Protein AF-A0A2S2FHJ2-F1 (afdb_monomer_lite)

Radius of gyration: 38.88 Å; chains: 1; bounding box: 88×50×101 Å

Foldseek 3Di:
DDDDPPPPPPPQPKDFPVVLCVVQVDDPVVQVVCVVVVNAADWDDDDPTTIDRPVRSVVSVVVVVVVVVVVVVVVVVVVVVVVVVVVVVVVVVVVVVVVVVCCVPPVVVVVVVVVVVVVVVCVVVPD

InterPro domains:
  IPR010260 DNA-binding transcriptional activator AlpA [PF05930] (17-61)
  IPR018877 Bacteriophage P22, Orf201, C-terminal [PF10549] (75-126)

Sequence (127 aa):
MTISKTKQSTNSPLICQKQVQQRTGLNTSEIKILMAHNLFPKSIKISKRLLWIEEEIHQWISMLTFPLVDLNFDLSSRLNLLCRQFNQASDCASLASRNLIYYGKVVKPRLRKQIEDIKDQLQPKLI

Structure (mmCIF, N/CA/C/O backbone):
data_AF-A0A2S2FHJ2-F1
#
_entry.id   AF-A0A2S2FHJ2-F1
#
loop_
_atom_site.group_PDB
_atom_site.id
_atom_site.type_symbol
_atom_site.label_atom_id
_atom_site.label_alt_id
_atom_site.label_comp_id
_atom_site.label_asym_id
_atom_site.label_entity_id
_atom_site.label_seq_id
_atom_site.pdbx_PDB_ins_code
_atom_site.Cartn_x
_atom_site.Cartn_y
_atom_site.Cartn_z
_atom_site.occupancy
_atom_site.B_iso_or_equiv
_atom_site.auth_seq_id
_atom_site.auth_comp_id
_atom_site.auth_asym_id
_atom_site.auth_atom_id
_atom_site.pdbx_PDB_model_num
ATOM 1 N N . MET A 1 1 ? -42.339 40.286 23.902 1.00 32.84 1 MET A N 1
ATOM 2 C CA . MET A 1 1 ? -41.334 39.506 23.150 1.00 32.84 1 MET A CA 1
ATOM 3 C C . MET A 1 1 ? -41.098 38.208 23.902 1.00 32.84 1 MET A C 1
ATOM 5 O O . MET A 1 1 ? -40.416 38.201 24.917 1.00 32.84 1 MET A O 1
ATOM 9 N N . THR A 1 2 ? -41.785 37.146 23.500 1.00 32.19 2 THR A N 1
ATOM 10 C CA . THR A 1 2 ? -41.748 35.839 24.163 1.00 32.19 2 THR A CA 1
ATOM 11 C C . THR A 1 2 ? -40.624 35.002 23.564 1.00 32.19 2 THR A C 1
ATOM 13 O O . THR A 1 2 ? -40.649 34.652 22.390 1.00 32.19 2 THR A O 1
ATOM 16 N N . ILE A 1 3 ? -39.613 34.711 24.381 1.00 45.38 3 ILE A N 1
ATOM 17 C CA . ILE A 1 3 ? -38.450 33.901 24.013 1.00 45.38 3 ILE A CA 1
ATOM 18 C C . ILE A 1 3 ? -38.890 32.433 24.065 1.00 45.38 3 ILE A C 1
ATOM 20 O O . ILE A 1 3 ? -38.961 31.822 25.133 1.00 45.38 3 ILE A O 1
ATOM 24 N N . SER A 1 4 ? -39.255 31.870 22.916 1.00 42.09 4 SER A N 1
ATOM 25 C CA . SER A 1 4 ? -39.620 30.461 22.779 1.00 42.09 4 SER A CA 1
ATOM 26 C C . SER A 1 4 ? -38.379 29.580 22.926 1.00 42.09 4 SER A C 1
ATOM 28 O O . SER A 1 4 ? -37.553 29.470 22.023 1.00 42.09 4 SER A O 1
ATOM 30 N N . LYS A 1 5 ? -38.258 28.938 24.089 1.00 44.19 5 LYS A N 1
ATOM 31 C CA . LYS A 1 5 ? -37.253 27.919 24.401 1.00 44.19 5 LYS A CA 1
ATOM 32 C C . LYS A 1 5 ? -37.543 26.667 23.562 1.00 44.19 5 LYS A C 1
ATOM 34 O O . LYS A 1 5 ? -38.349 25.826 23.958 1.00 44.19 5 LYS A O 1
ATOM 39 N N . THR A 1 6 ? -36.919 26.544 22.393 1.00 40.41 6 THR A N 1
ATOM 40 C CA . THR A 1 6 ? -36.993 25.342 21.552 1.00 40.41 6 THR A CA 1
ATOM 41 C C . THR A 1 6 ? -36.269 24.194 22.245 1.00 40.41 6 THR A C 1
ATOM 43 O O . THR A 1 6 ? -35.048 24.067 22.174 1.00 40.41 6 THR A O 1
ATOM 46 N N . LYS A 1 7 ? -37.032 23.346 22.938 1.00 44.72 7 LYS A N 1
ATOM 47 C CA . LYS A 1 7 ? -36.593 22.005 23.328 1.00 44.72 7 LYS A CA 1
ATOM 48 C C . LYS A 1 7 ? -36.423 21.186 22.046 1.00 44.72 7 LYS A C 1
ATOM 50 O O . LYS A 1 7 ? -37.373 20.565 21.581 1.00 44.72 7 LYS A O 1
ATOM 55 N N . GLN A 1 8 ? -35.235 21.212 21.453 1.00 43.69 8 GLN A N 1
ATOM 56 C CA . GLN A 1 8 ? -34.864 20.239 20.430 1.00 43.69 8 GLN A CA 1
ATOM 57 C C . GLN A 1 8 ? -34.662 18.894 21.134 1.00 43.69 8 GLN A C 1
ATOM 59 O O . GLN A 1 8 ? -33.616 18.616 21.708 1.00 43.69 8 GLN A O 1
ATOM 64 N N . SER A 1 9 ? -35.723 18.090 21.160 1.00 45.59 9 SER A N 1
ATOM 65 C CA . SER A 1 9 ? -35.685 16.675 21.522 1.00 45.59 9 SER A CA 1
ATOM 66 C C . SER A 1 9 ? -35.027 15.901 20.377 1.00 45.59 9 SER A C 1
ATOM 68 O O . SER A 1 9 ? -35.697 15.186 19.634 1.00 45.59 9 SER A O 1
ATOM 70 N N . THR A 1 10 ? -33.721 16.062 20.189 1.00 48.16 10 THR A N 1
ATOM 71 C CA . THR A 1 10 ? -32.950 15.117 19.386 1.00 48.16 10 THR A CA 1
ATOM 72 C C . THR A 1 10 ? -32.759 13.872 20.244 1.00 48.16 10 THR A C 1
ATOM 74 O O . THR A 1 10 ? -31.913 13.826 21.133 1.00 48.16 10 THR A O 1
ATOM 77 N N . ASN A 1 11 ? -33.612 12.866 20.035 1.00 58.84 11 ASN A N 1
ATOM 78 C CA . ASN A 1 11 ? -33.423 11.526 20.590 1.00 58.84 11 ASN A CA 1
ATOM 79 C C . ASN A 1 11 ? -32.204 10.889 19.908 1.00 58.84 11 ASN A C 1
ATOM 81 O O . ASN A 1 11 ? -32.351 10.009 19.066 1.00 58.84 11 ASN A O 1
ATOM 85 N N . SER A 1 12 ? -31.003 11.379 20.211 1.00 67.38 12 SER A N 1
ATOM 86 C CA . SER A 1 12 ? -29.772 10.764 19.738 1.00 67.38 12 SER A CA 1
ATOM 87 C C . SER A 1 12 ? -29.650 9.406 20.431 1.00 67.38 12 SER A C 1
ATOM 89 O O . SER A 1 12 ? -29.605 9.375 21.667 1.00 67.38 12 SER A O 1
ATOM 91 N N . PRO A 1 13 ? -29.644 8.285 19.689 1.00 80.69 13 PRO A N 1
ATOM 92 C CA . PRO A 1 13 ? -29.553 6.971 20.301 1.00 80.69 13 PRO A CA 1
ATOM 93 C C . PRO A 1 13 ? -28.263 6.876 21.119 1.00 80.69 13 PRO A C 1
ATOM 95 O O . PRO A 1 13 ? -27.168 7.220 20.664 1.00 80.69 13 PRO A O 1
ATOM 98 N N . LEU A 1 14 ? -28.420 6.470 22.378 1.00 86.00 14 LEU A N 1
ATOM 99 C CA . LEU A 1 14 ? -27.314 6.266 23.300 1.00 86.00 14 LEU A CA 1
ATOM 100 C C . LEU A 1 14 ? -26.921 4.796 23.278 1.00 86.00 14 LEU A C 1
ATOM 102 O O . LEU A 1 14 ? -27.746 3.920 23.543 1.00 86.00 14 LEU A O 1
ATOM 106 N N . ILE A 1 15 ? -25.645 4.531 23.028 1.00 88.75 15 ILE A N 1
ATOM 107 C CA . ILE A 1 15 ? -25.085 3.185 23.056 1.00 88.75 15 ILE A CA 1
ATOM 108 C C . ILE A 1 15 ? -24.379 2.916 24.382 1.00 88.75 15 ILE A C 1
ATOM 110 O O . ILE A 1 15 ? -23.697 3.767 24.960 1.00 88.75 15 ILE A O 1
ATOM 114 N N . CYS A 1 16 ? -24.566 1.701 24.894 1.00 87.25 16 CYS A N 1
ATOM 115 C CA . CYS A 1 16 ? -23.941 1.263 26.139 1.00 87.25 16 CYS A CA 1
ATOM 116 C C . CYS A 1 16 ? -22.482 0.849 25.913 1.00 87.25 16 CYS A C 1
ATOM 118 O O . CYS A 1 16 ? -22.109 0.416 24.826 1.00 87.25 16 CYS A O 1
ATOM 120 N N . GLN A 1 17 ? -21.676 0.846 26.978 1.00 87.88 17 GLN A N 1
ATOM 121 C CA . GLN A 1 17 ? -20.270 0.418 26.934 1.00 87.88 17 GLN A CA 1
ATOM 122 C C . GLN A 1 17 ? -20.024 -0.918 26.212 1.00 87.88 17 GLN A C 1
ATOM 124 O O . GLN A 1 17 ? -19.061 -1.033 25.463 1.00 87.88 17 GLN A O 1
ATOM 129 N N . LYS A 1 18 ? -20.899 -1.917 26.399 1.00 87.25 18 LYS A N 1
ATOM 130 C CA . LYS A 1 18 ? -20.791 -3.211 25.703 1.00 87.25 18 LYS A CA 1
ATOM 131 C C . LYS A 1 18 ? -20.902 -3.067 24.180 1.00 87.25 18 LYS A C 1
ATOM 133 O O . LYS A 1 18 ? -20.155 -3.708 23.456 1.00 87.25 18 LYS A O 1
ATOM 138 N N . GLN A 1 19 ? -21.809 -2.217 23.703 1.00 87.75 19 GLN A N 1
ATOM 139 C CA . GLN A 1 19 ? -21.974 -1.950 22.272 1.00 87.75 19 GLN A CA 1
ATOM 140 C C . GLN A 1 19 ? -20.801 -1.140 21.723 1.00 87.75 19 GLN A C 1
ATOM 142 O O . GLN A 1 19 ? -20.347 -1.409 20.619 1.00 87.75 19 GLN A O 1
ATOM 147 N N . VAL A 1 20 ? -20.271 -0.194 22.506 1.00 88.25 20 VAL A N 1
ATOM 148 C CA . VAL A 1 20 ? -19.059 0.545 22.129 1.00 88.25 20 VAL A CA 1
ATOM 149 C C . VAL A 1 20 ? -17.889 -0.414 21.923 1.00 88.25 20 VAL A C 1
ATOM 151 O O . VAL A 1 20 ? -17.273 -0.362 20.871 1.00 88.25 20 VAL A O 1
ATOM 154 N N . GLN A 1 21 ? -17.646 -1.344 22.853 1.00 89.50 21 GLN A N 1
ATOM 155 C CA . GLN A 1 21 ? -16.598 -2.369 22.714 1.00 89.50 21 GLN A CA 1
ATOM 156 C C . GLN A 1 21 ? -16.787 -3.239 21.474 1.00 89.50 21 GLN A C 1
ATOM 15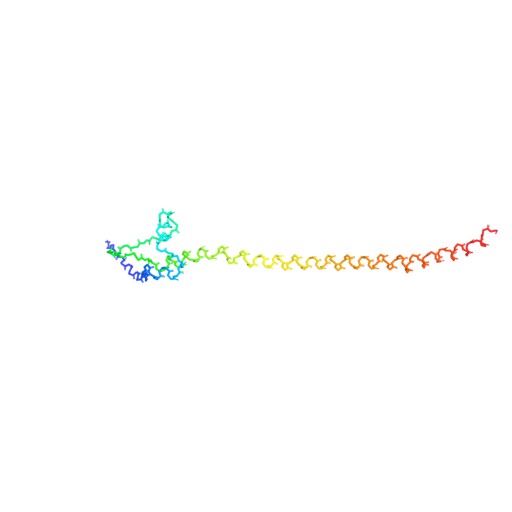8 O O . GLN A 1 21 ? -15.831 -3.506 20.758 1.00 89.50 21 GLN A O 1
ATOM 163 N N . GLN A 1 22 ? -18.023 -3.664 21.200 1.00 86.88 22 GLN A N 1
ATOM 164 C CA . GLN A 1 22 ? -18.325 -4.462 20.012 1.00 86.88 22 GLN A CA 1
ATOM 165 C C . GLN A 1 22 ? -18.059 -3.696 18.711 1.00 86.88 22 GLN A C 1
ATOM 167 O O . GLN A 1 22 ? -17.612 -4.298 17.743 1.00 86.88 22 GLN A O 1
ATOM 172 N N . ARG A 1 23 ? -18.323 -2.384 18.681 1.00 85.38 23 ARG A N 1
ATOM 173 C CA . ARG A 1 23 ? -18.127 -1.552 17.484 1.00 85.38 23 ARG A CA 1
ATOM 174 C C . ARG A 1 23 ? 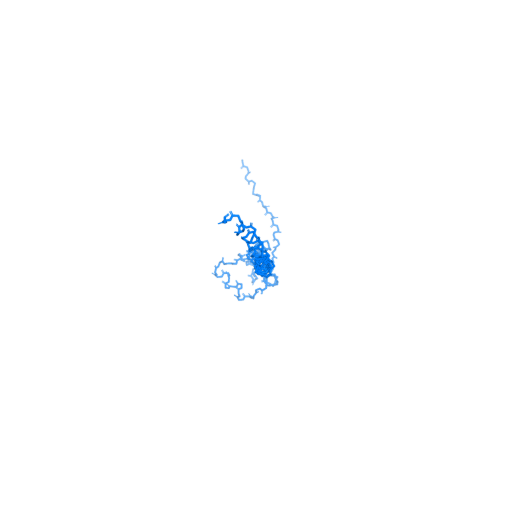-16.681 -1.114 17.282 1.00 85.38 23 ARG A C 1
ATOM 176 O O . ARG A 1 23 ? -16.235 -1.050 16.146 1.00 85.38 23 ARG A O 1
ATOM 183 N N . THR A 1 24 ? -15.967 -0.786 18.356 1.00 86.31 24 THR A N 1
ATOM 184 C CA . THR A 1 24 ? -14.579 -0.309 18.274 1.00 86.31 24 THR A CA 1
ATOM 185 C C . THR A 1 24 ? -13.554 -1.438 18.331 1.00 86.31 24 THR A C 1
ATOM 187 O O . THR A 1 24 ? -12.407 -1.221 17.960 1.00 86.31 24 THR A O 1
ATOM 190 N N . GLY A 1 25 ? -13.933 -2.622 18.822 1.00 86.44 25 GLY A N 1
ATOM 191 C CA . GLY A 1 25 ? -13.011 -3.729 19.090 1.00 86.44 25 GLY A CA 1
ATOM 192 C C . GLY A 1 25 ? -12.076 -3.490 20.283 1.00 86.44 25 GLY A C 1
ATOM 193 O O . GLY A 1 25 ? -11.193 -4.305 20.526 1.00 86.44 25 GLY A O 1
ATOM 194 N N . LEU A 1 26 ? -12.257 -2.389 21.022 1.00 87.06 26 LEU A N 1
ATOM 195 C CA . LEU A 1 26 ? -11.384 -1.991 22.126 1.00 87.06 26 LEU A CA 1
ATOM 196 C C . LEU A 1 26 ? -11.861 -2.532 23.474 1.00 87.06 26 LEU A C 1
ATOM 198 O O . LEU A 1 26 ? -13.058 -2.583 23.770 1.00 87.06 26 LEU A O 1
ATOM 202 N N . ASN A 1 27 ? -10.904 -2.836 24.344 1.00 89.38 27 ASN A N 1
ATOM 203 C CA . ASN A 1 27 ? -11.148 -3.276 25.711 1.00 89.38 27 ASN A CA 1
ATOM 204 C C . ASN A 1 27 ? -11.560 -2.115 26.637 1.00 89.38 27 ASN A C 1
ATOM 206 O O . ASN A 1 27 ? -11.287 -0.939 26.392 1.00 89.38 27 ASN A O 1
ATOM 210 N N . THR A 1 28 ? -12.178 -2.435 27.782 1.00 86.44 28 THR A N 1
ATOM 211 C CA . THR A 1 28 ? -12.565 -1.444 28.812 1.00 86.44 28 THR A CA 1
ATOM 212 C C . THR A 1 28 ? -11.407 -0.554 29.262 1.00 86.44 28 THR A C 1
ATOM 214 O O . THR A 1 28 ? -11.604 0.643 29.474 1.00 86.44 28 THR A O 1
ATOM 217 N N . SER A 1 29 ? -10.224 -1.138 29.449 1.00 89.00 29 SER A N 1
ATOM 218 C CA . SER A 1 29 ? -9.023 -0.434 29.901 1.00 89.00 29 SER A CA 1
ATOM 219 C C . SER A 1 29 ? -8.493 0.521 28.835 1.00 89.00 29 SER A C 1
ATOM 221 O O . SER A 1 29 ? -8.178 1.663 29.151 1.00 89.00 29 SER A O 1
ATOM 223 N N . GLU A 1 30 ? -8.480 0.094 27.574 1.00 86.88 30 GLU A N 1
ATOM 224 C CA . GLU A 1 30 ? -8.059 0.915 26.434 1.00 86.88 30 GLU A CA 1
ATOM 225 C C . GLU A 1 30 ? -8.975 2.126 26.264 1.00 86.88 30 GLU A C 1
ATOM 227 O O . GLU A 1 30 ? -8.494 3.248 26.155 1.00 86.88 30 GLU A O 1
ATOM 232 N N . ILE A 1 31 ? -10.295 1.933 26.363 1.00 88.25 31 ILE A N 1
ATOM 233 C CA . ILE A 1 31 ? -11.260 3.040 26.319 1.00 88.25 31 ILE A CA 1
ATOM 234 C C . ILE A 1 31 ? -10.976 4.049 27.440 1.00 88.25 31 ILE A C 1
ATOM 236 O O . ILE A 1 31 ? -10.976 5.252 27.196 1.00 88.25 31 ILE A O 1
ATOM 240 N N . LYS A 1 32 ? -10.688 3.591 28.666 1.00 86.00 32 LYS A N 1
ATOM 241 C CA . LYS A 1 32 ? -10.344 4.491 29.783 1.00 86.00 32 LYS A CA 1
ATOM 242 C C . LYS A 1 32 ? -9.048 5.264 29.534 1.00 86.00 32 LYS A C 1
ATOM 244 O O . LYS A 1 32 ? -8.992 6.444 29.866 1.00 86.00 32 LYS A O 1
ATOM 249 N N . ILE A 1 33 ? -8.035 4.619 28.958 1.00 88.94 33 ILE A N 1
ATOM 250 C CA . ILE A 1 33 ? -6.765 5.258 28.590 1.00 88.94 33 ILE A CA 1
ATOM 251 C C . ILE A 1 33 ? -7.015 6.322 27.515 1.00 88.94 33 ILE A C 1
ATOM 253 O O . ILE A 1 33 ? -6.630 7.474 27.688 1.00 88.94 33 ILE A O 1
ATOM 257 N N . LEU A 1 34 ? -7.745 5.986 26.450 1.00 87.19 34 LEU A N 1
ATOM 258 C CA . LEU A 1 34 ? -8.078 6.929 25.378 1.00 87.19 34 LEU A CA 1
ATOM 259 C C . LEU A 1 34 ? -8.920 8.105 25.884 1.00 87.19 34 LEU A C 1
ATOM 261 O O . LEU A 1 34 ? -8.703 9.242 25.469 1.00 87.19 34 LEU A O 1
ATOM 265 N N . MET A 1 35 ? -9.833 7.856 26.825 1.00 86.81 35 MET A N 1
ATOM 266 C CA . MET A 1 35 ? -10.561 8.914 27.522 1.00 86.81 35 MET A CA 1
ATOM 267 C C . MET A 1 35 ? -9.626 9.819 28.335 1.00 86.81 35 MET A C 1
ATOM 269 O O . MET A 1 35 ? -9.804 11.032 28.310 1.00 86.81 35 MET A O 1
ATOM 273 N N . ALA A 1 36 ? -8.629 9.261 29.032 1.00 86.62 36 ALA A N 1
ATOM 274 C CA . ALA A 1 36 ? -7.648 10.045 29.787 1.00 86.62 36 ALA A CA 1
ATOM 275 C C . ALA A 1 36 ? -6.771 10.914 28.870 1.00 86.62 36 ALA A C 1
ATOM 277 O O . ALA A 1 36 ? -6.431 12.040 29.225 1.00 86.62 36 ALA A O 1
ATOM 278 N N . HIS A 1 37 ? -6.466 10.424 27.668 1.00 88.31 37 HIS A N 1
ATOM 279 C CA . HIS A 1 37 ? -5.731 11.166 26.644 1.00 88.31 37 HIS A CA 1
ATOM 280 C C . HIS A 1 37 ? -6.607 12.115 25.805 1.00 88.31 37 HIS A C 1
ATOM 282 O O . HIS A 1 37 ? -6.089 12.750 24.892 1.00 88.31 37 HIS A O 1
ATOM 288 N N . ASN A 1 38 ? -7.909 12.248 26.098 1.00 85.50 38 ASN A N 1
ATOM 289 C CA . ASN A 1 38 ? -8.877 13.025 25.305 1.00 85.50 38 ASN A CA 1
ATOM 290 C C . ASN A 1 38 ? -8.968 12.606 23.822 1.00 85.50 38 ASN A C 1
ATOM 292 O O . ASN A 1 38 ? -9.401 13.387 22.979 1.00 85.50 38 ASN A O 1
ATOM 296 N N . LEU A 1 39 ? -8.587 11.366 23.503 1.00 84.88 39 LEU A N 1
ATOM 297 C CA . LEU A 1 39 ? -8.631 10.801 22.151 1.00 84.88 39 LEU A CA 1
ATOM 298 C C . LEU A 1 39 ? -9.926 10.029 21.874 1.00 84.88 39 LEU A C 1
ATOM 300 O O . LEU A 1 39 ? -10.081 9.479 20.788 1.00 84.88 39 LEU A O 1
ATOM 304 N N . PHE A 1 40 ? -10.841 9.957 22.842 1.00 88.38 40 PHE A N 1
ATOM 305 C CA . PHE A 1 40 ? -12.108 9.235 22.737 1.00 88.38 40 PHE A CA 1
ATOM 306 C C . PHE A 1 40 ? -13.309 10.168 22.950 1.00 88.38 40 PHE A C 1
ATOM 308 O O . PHE A 1 40 ? -13.204 11.096 23.760 1.00 88.38 40 PHE A O 1
ATOM 315 N N . PRO A 1 41 ? -14.465 9.913 22.302 1.00 87.81 41 PRO A N 1
ATOM 316 C CA . PRO A 1 41 ? -15.678 10.696 22.513 1.00 87.81 41 PRO A CA 1
ATOM 317 C C . PRO A 1 41 ? -16.128 10.752 23.977 1.00 87.81 41 PRO A C 1
ATOM 319 O O . PRO A 1 41 ? -15.926 9.815 24.766 1.00 87.81 41 PRO A O 1
ATOM 322 N N . LYS A 1 42 ? -16.761 11.871 24.347 1.00 86.56 42 LYS A N 1
ATOM 323 C CA . LYS A 1 42 ? -17.188 12.124 25.726 1.00 86.56 42 LYS A CA 1
ATOM 324 C C . LYS A 1 42 ? -18.281 11.135 26.126 1.00 86.56 42 LYS A C 1
ATOM 326 O O . LYS A 1 42 ? -19.255 10.924 25.415 1.00 86.56 42 LYS A O 1
ATOM 331 N N . SER A 1 43 ? -18.123 10.543 27.307 1.00 86.88 43 SER A N 1
ATOM 332 C CA . SER A 1 43 ? -19.142 9.655 27.871 1.00 86.88 43 SER A CA 1
ATOM 333 C C . SER A 1 43 ? -20.166 10.435 28.688 1.00 86.88 43 SER A C 1
ATOM 335 O O . SER A 1 43 ? -19.831 11.350 29.444 1.00 86.88 43 S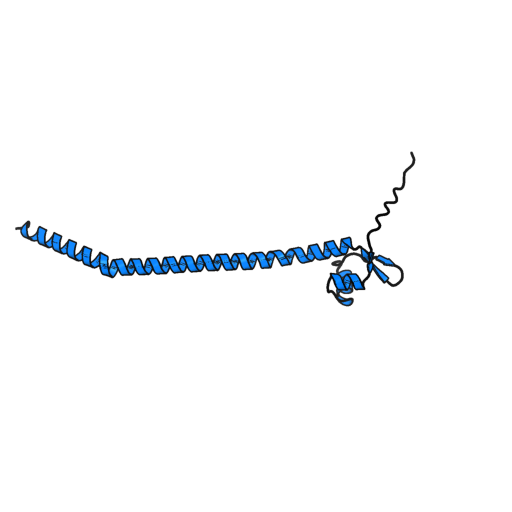ER A O 1
ATOM 337 N N . ILE A 1 44 ? -21.421 10.018 28.580 1.00 86.94 44 ILE A N 1
ATOM 338 C CA . ILE A 1 44 ? -22.534 10.467 29.407 1.00 86.94 44 ILE A CA 1
ATOM 339 C C . ILE A 1 44 ? -22.701 9.444 30.532 1.00 86.94 44 ILE A C 1
ATOM 341 O O . ILE A 1 44 ? -22.950 8.259 30.299 1.00 86.94 44 ILE A O 1
ATOM 345 N N . LYS A 1 45 ? -22.545 9.893 31.780 1.00 83.94 45 LYS A N 1
ATOM 346 C CA . LYS A 1 45 ? -22.771 9.056 32.964 1.00 83.94 45 LYS A CA 1
ATOM 347 C C . LYS A 1 45 ? -24.243 9.104 33.346 1.00 83.94 45 LYS A C 1
ATOM 349 O O . LYS A 1 45 ? -24.712 10.116 33.858 1.00 83.94 45 LYS A O 1
ATOM 354 N N . ILE A 1 46 ? -24.952 7.995 33.151 1.00 83.06 46 ILE A N 1
ATOM 355 C CA . ILE A 1 46 ? -26.294 7.808 33.710 1.00 83.06 46 ILE A CA 1
ATOM 356 C C . ILE A 1 46 ? -26.157 6.815 34.860 1.00 83.06 46 ILE A C 1
ATOM 358 O O . ILE A 1 46 ? -25.971 5.610 34.660 1.00 83.06 46 ILE A O 1
ATOM 362 N N . SER A 1 47 ? -26.209 7.340 36.087 1.00 80.81 47 SER A N 1
ATOM 363 C CA . SER A 1 47 ? -25.966 6.575 37.314 1.00 80.81 47 SER A CA 1
ATOM 364 C C . SER A 1 47 ? -24.597 5.866 37.276 1.00 80.81 47 SER A C 1
ATOM 366 O O . SER A 1 47 ? -23.564 6.526 37.180 1.00 80.81 47 SER A O 1
ATOM 368 N N . LYS A 1 48 ? -24.565 4.528 37.335 1.00 78.25 48 LYS A N 1
ATOM 369 C CA . LYS A 1 48 ? -23.339 3.709 37.323 1.00 78.25 48 LYS A CA 1
ATOM 370 C C . LYS A 1 48 ? -22.853 3.312 35.923 1.00 78.25 48 LYS A C 1
ATOM 372 O O . LYS A 1 48 ? -21.840 2.624 35.817 1.00 78.25 48 LYS A O 1
ATOM 377 N N . ARG A 1 49 ? -23.568 3.677 34.853 1.00 78.31 49 ARG A N 1
ATOM 378 C CA . ARG A 1 49 ? -23.252 3.250 33.481 1.00 78.31 49 ARG A CA 1
ATOM 379 C C . ARG A 1 49 ? -22.676 4.400 32.663 1.00 78.31 49 ARG A C 1
ATOM 381 O O . ARG A 1 49 ? -23.138 5.535 32.759 1.00 78.31 49 ARG A O 1
ATOM 388 N N . LEU A 1 50 ? -21.682 4.068 31.844 1.00 83.62 50 LEU A N 1
ATOM 389 C CA . LEU A 1 50 ? -21.140 4.944 30.811 1.00 83.62 50 LEU A CA 1
ATOM 390 C C . LEU A 1 50 ? -21.899 4.675 29.512 1.00 83.62 50 LEU A C 1
ATOM 392 O O . LEU A 1 50 ? -21.963 3.528 29.053 1.00 83.62 50 LEU A O 1
ATOM 396 N N . LEU A 1 51 ? -22.500 5.726 28.969 1.00 86.88 51 LEU A N 1
ATOM 397 C CA . LEU A 1 51 ? -23.171 5.719 27.680 1.00 86.88 51 LEU A CA 1
ATOM 398 C C . LEU A 1 51 ? -22.476 6.703 26.749 1.00 86.88 51 LEU A C 1
ATOM 400 O O . LEU A 1 51 ? -21.866 7.672 27.198 1.00 86.88 51 LEU A O 1
ATOM 404 N N . TRP A 1 52 ? -22.592 6.453 25.455 1.00 89.56 52 TRP A N 1
ATOM 405 C CA . TRP A 1 52 ? -22.065 7.321 24.413 1.00 89.56 52 TRP A CA 1
ATOM 406 C C . TRP A 1 52 ? -23.146 7.631 23.400 1.00 89.56 52 TRP A C 1
ATOM 408 O O . TRP A 1 52 ? -24.074 6.845 23.218 1.00 89.56 52 TRP A O 1
ATOM 418 N N . ILE A 1 53 ? -23.009 8.771 22.736 1.00 88.56 53 ILE A N 1
ATOM 419 C CA . ILE A 1 53 ? -23.835 9.098 21.583 1.00 88.56 53 ILE A CA 1
ATOM 420 C C . ILE A 1 53 ? -23.369 8.218 20.424 1.00 88.56 53 ILE A C 1
ATOM 422 O O . ILE A 1 53 ? -22.177 8.161 20.121 1.00 88.56 53 ILE A O 1
ATOM 426 N N . GLU A 1 54 ? -24.305 7.510 19.796 1.00 86.94 54 GLU A N 1
ATOM 427 C CA . GLU A 1 54 ? -23.999 6.589 18.700 1.00 86.94 54 GLU A CA 1
ATOM 428 C C . GLU A 1 54 ? -23.249 7.275 17.553 1.00 86.94 54 GLU A C 1
ATOM 430 O O . GLU A 1 54 ? -22.245 6.757 17.064 1.00 86.94 54 GLU A O 1
ATOM 435 N N . GLU A 1 55 ? -23.714 8.466 17.186 1.00 85.25 55 GLU A N 1
ATOM 436 C CA . GLU A 1 55 ? -23.163 9.270 16.099 1.00 85.25 55 GLU A CA 1
ATOM 437 C C . GLU A 1 55 ? -21.705 9.672 16.357 1.00 85.25 55 GLU A C 1
ATOM 439 O O . GLU A 1 55 ? -20.859 9.524 15.482 1.00 85.25 55 GLU A O 1
ATOM 444 N N . GLU A 1 56 ? -21.370 10.103 17.577 1.00 87.44 56 GLU A N 1
ATOM 445 C CA . GLU A 1 56 ? -19.998 10.502 17.920 1.00 87.44 56 GLU A CA 1
ATOM 446 C C . GLU A 1 56 ? -19.019 9.326 17.810 1.00 87.44 56 GLU A C 1
ATOM 448 O O . GLU A 1 56 ? -17.887 9.484 17.353 1.00 87.44 56 GLU A O 1
ATOM 453 N N . ILE A 1 57 ? -19.458 8.127 18.204 1.00 87.81 57 ILE A N 1
ATOM 454 C CA . ILE A 1 57 ? -18.650 6.909 18.099 1.00 87.81 57 ILE A CA 1
ATOM 455 C C . ILE A 1 57 ? -18.497 6.494 16.637 1.00 87.81 57 ILE A C 1
ATOM 457 O O . ILE A 1 57 ? -17.401 6.124 16.222 1.00 87.81 57 ILE A O 1
ATOM 461 N N . HIS A 1 58 ? -19.561 6.586 15.841 1.00 85.75 58 HIS A N 1
ATOM 462 C CA . HIS A 1 58 ? -19.506 6.288 14.413 1.00 85.75 58 HIS A CA 1
ATOM 463 C C . HIS A 1 58 ? -18.563 7.242 13.659 1.00 85.75 58 HIS A C 1
ATOM 465 O O . HIS A 1 58 ? -17.725 6.797 12.870 1.00 85.75 58 HIS A O 1
ATOM 471 N N . GLN A 1 59 ? -18.637 8.540 13.954 1.00 85.88 59 GLN A N 1
ATOM 472 C CA . GLN A 1 59 ? -17.736 9.548 13.394 1.00 85.88 59 GLN A CA 1
ATOM 473 C C . GLN A 1 59 ? -16.285 9.303 13.802 1.00 85.88 59 GLN A C 1
ATOM 475 O O . GLN A 1 59 ? -15.390 9.382 12.965 1.00 85.88 59 GLN A O 1
ATOM 480 N N . TRP A 1 60 ? -16.044 8.945 15.062 1.00 87.75 60 TRP A N 1
ATOM 481 C CA . TRP A 1 60 ? -14.708 8.617 15.549 1.00 87.75 60 TRP A CA 1
ATOM 482 C C . TRP A 1 60 ? -14.121 7.374 14.867 1.00 87.75 60 TRP A C 1
ATOM 484 O O . TRP A 1 60 ? -12.980 7.412 14.411 1.00 87.75 60 TRP A O 1
ATOM 494 N N . ILE A 1 61 ? -14.907 6.298 14.725 1.00 84.69 61 ILE A N 1
ATOM 495 C CA . ILE A 1 61 ? -14.491 5.094 13.984 1.00 84.69 61 ILE A CA 1
ATOM 496 C C . ILE A 1 61 ? -14.170 5.461 12.538 1.00 84.69 61 ILE A C 1
ATOM 498 O O . ILE A 1 61 ? -13.140 5.040 12.017 1.00 84.69 61 ILE A O 1
ATOM 502 N N . SER A 1 62 ? -15.018 6.269 11.901 1.00 82.69 62 SER A N 1
ATOM 503 C CA . SER A 1 62 ? -14.792 6.726 10.530 1.00 82.69 62 S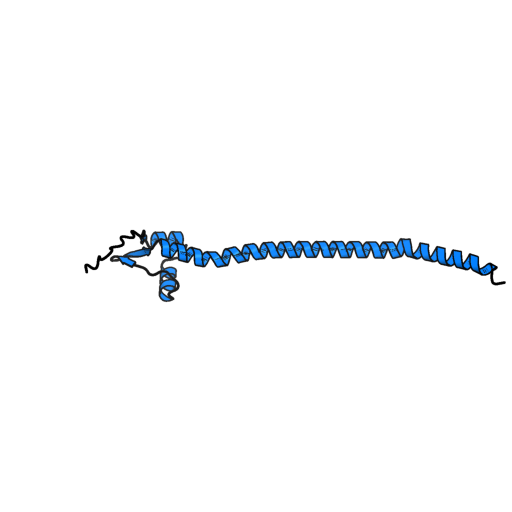ER A CA 1
ATOM 504 C C . SER A 1 62 ? -13.474 7.494 10.439 1.00 82.69 62 SER A C 1
ATOM 506 O O . SER A 1 62 ? -12.603 7.113 9.663 1.00 82.69 62 SER A O 1
ATOM 508 N N . MET A 1 63 ? -13.260 8.489 11.302 1.00 79.88 63 MET A N 1
ATOM 509 C CA . MET A 1 63 ? -12.023 9.275 11.350 1.00 79.88 63 MET A CA 1
ATOM 510 C C . MET A 1 63 ? -10.770 8.408 11.542 1.00 79.88 63 MET A C 1
ATOM 512 O O . MET A 1 63 ? -9.735 8.703 10.954 1.00 79.88 63 MET A O 1
ATOM 516 N N . LEU A 1 64 ? -10.857 7.330 12.328 1.00 73.62 64 LEU A N 1
ATOM 517 C CA . LEU A 1 64 ? -9.761 6.374 12.516 1.00 73.62 64 LEU A CA 1
ATOM 518 C C . LEU A 1 64 ? -9.596 5.362 11.380 1.00 73.62 64 LEU A C 1
ATOM 520 O O . LEU A 1 64 ? -8.508 4.818 11.211 1.00 73.62 64 LEU A O 1
ATOM 524 N N . THR A 1 65 ? -10.654 5.085 10.623 1.00 62.94 65 THR A N 1
ATOM 525 C CA . THR A 1 65 ? -10.630 4.132 9.504 1.00 62.94 65 THR A CA 1
ATOM 526 C C . THR A 1 65 ? -10.126 4.801 8.222 1.00 62.94 65 THR A C 1
ATOM 528 O O . THR A 1 65 ? -9.441 4.167 7.419 1.00 62.94 65 THR A O 1
ATOM 531 N N . PHE A 1 66 ? -10.383 6.101 8.058 1.00 54.50 66 PHE A N 1
ATOM 532 C CA . PHE A 1 66 ? -9.983 6.878 6.884 1.00 54.50 66 PHE A CA 1
ATOM 533 C C . PHE A 1 66 ? -8.464 6.945 6.585 1.00 54.50 66 PHE A C 1
ATOM 535 O O . PHE A 1 66 ? -8.134 6.993 5.407 1.00 54.50 66 PHE A O 1
ATOM 542 N N . PRO A 1 67 ? -7.504 6.847 7.532 1.00 54.12 67 PRO A N 1
ATOM 543 C CA . PRO A 1 67 ? -6.080 6.834 7.182 1.00 54.12 67 PRO A CA 1
ATOM 544 C C . PRO A 1 67 ? -5.559 5.459 6.722 1.00 54.12 67 PRO A C 1
ATOM 546 O O . PRO A 1 67 ? -4.483 5.383 6.133 1.00 54.12 67 PRO A O 1
ATOM 549 N N . LEU A 1 68 ? -6.263 4.358 7.020 1.00 46.97 68 LEU A N 1
ATOM 550 C CA . LEU A 1 68 ? -5.742 2.994 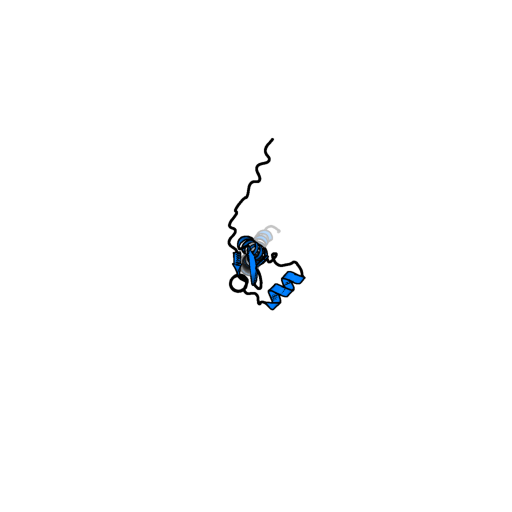6.814 1.00 46.97 68 LEU A CA 1
ATOM 551 C C . LEU A 1 68 ? -6.217 2.338 5.510 1.00 46.97 68 LEU A C 1
ATOM 553 O O . LEU A 1 68 ? -5.570 1.407 5.025 1.00 46.97 68 LEU A O 1
ATOM 557 N N . VAL A 1 69 ? -7.310 2.827 4.920 1.00 53.53 69 VAL A N 1
ATOM 558 C CA . VAL A 1 69 ? -7.804 2.336 3.622 1.00 53.53 69 VAL A CA 1
ATOM 559 C C . VAL A 1 69 ? -7.023 2.957 2.454 1.00 53.53 69 VAL A C 1
ATOM 561 O O . VAL A 1 69 ? -6.757 2.267 1.469 1.00 53.53 69 VAL A O 1
ATOM 564 N N . ASP A 1 70 ? -6.540 4.194 2.600 1.00 49.72 70 ASP A N 1
ATOM 565 C CA . ASP A 1 70 ? -5.804 4.894 1.538 1.00 49.72 70 ASP A CA 1
ATOM 566 C C . ASP A 1 70 ? -4.375 4.363 1.326 1.00 49.72 70 ASP A C 1
ATOM 568 O O . ASP A 1 70 ? -3.895 4.307 0.194 1.00 49.72 70 ASP A O 1
ATOM 572 N N . LEU A 1 71 ? -3.692 3.880 2.373 1.00 52.38 71 LEU A N 1
ATOM 573 C CA . LEU A 1 71 ? -2.308 3.404 2.234 1.00 52.38 71 LEU A CA 1
ATOM 574 C C . LEU A 1 71 ? -2.200 2.044 1.519 1.00 52.38 71 LEU A C 1
ATOM 576 O O . LEU A 1 71 ? -1.263 1.809 0.753 1.00 52.38 71 LEU A O 1
ATOM 580 N N . ASN A 1 72 ? -3.157 1.140 1.754 1.00 53.22 72 ASN A N 1
ATOM 581 C CA . ASN A 1 72 ? -3.151 -0.197 1.148 1.00 53.22 72 ASN A CA 1
ATOM 582 C C . ASN A 1 72 ? -3.582 -0.176 -0.327 1.00 53.22 72 ASN A C 1
ATOM 584 O O . ASN A 1 72 ? -3.081 -0.974 -1.124 1.00 53.22 72 ASN A O 1
ATOM 588 N N . PHE A 1 73 ? -4.461 0.755 -0.711 1.00 55.44 73 PHE A N 1
ATOM 589 C CA . PHE A 1 73 ? -4.821 0.970 -2.114 1.00 55.44 73 PHE A CA 1
ATOM 590 C C . PHE A 1 73 ? -3.675 1.639 -2.901 1.00 55.44 73 PHE A C 1
ATOM 592 O O . PHE A 1 73 ? -3.413 1.267 -4.051 1.00 55.44 73 PHE A O 1
ATOM 599 N N . ASP A 1 74 ? -2.923 2.545 -2.263 1.00 62.06 74 ASP A N 1
ATOM 600 C CA . ASP A 1 74 ? -1.755 3.205 -2.864 1.00 62.06 74 ASP A CA 1
ATOM 601 C C . ASP A 1 74 ? -0.576 2.236 -3.085 1.00 62.06 74 ASP A C 1
ATOM 603 O O . ASP A 1 74 ? -0.004 2.176 -4.175 1.00 62.06 74 ASP A O 1
ATOM 607 N N . LEU A 1 75 ? -0.245 1.391 -2.101 1.00 63.69 75 LEU A N 1
ATOM 608 C CA . LEU A 1 75 ? 0.883 0.450 -2.195 1.00 63.69 75 LEU A CA 1
ATOM 609 C C . LEU A 1 75 ? 0.714 -0.599 -3.302 1.00 63.69 75 LEU A C 1
ATOM 611 O O . LEU A 1 75 ? 1.659 -0.860 -4.049 1.00 63.69 75 LEU A O 1
ATOM 615 N N . SER A 1 76 ? -0.483 -1.175 -3.448 1.00 73.31 76 SER A N 1
ATOM 616 C CA . SER A 1 76 ? -0.762 -2.156 -4.507 1.00 73.31 76 SER A CA 1
ATOM 617 C C . SER A 1 76 ? -0.693 -1.518 -5.899 1.00 73.31 76 SER A C 1
ATOM 619 O O . SER A 1 76 ? -0.119 -2.082 -6.834 1.00 73.31 76 SER A O 1
ATOM 621 N N . SER A 1 77 ? -1.203 -0.294 -6.035 1.00 71.56 77 SER A N 1
ATOM 622 C CA . SER A 1 77 ? -1.146 0.470 -7.286 1.00 71.56 77 SER A CA 1
ATOM 623 C C . SER A 1 77 ? 0.295 0.824 -7.665 1.00 71.56 77 SER A C 1
ATOM 625 O O . SER A 1 77 ? 0.700 0.648 -8.818 1.00 71.56 77 SER A O 1
ATOM 627 N N . ARG A 1 78 ? 1.108 1.238 -6.686 1.00 68.25 78 ARG A N 1
ATOM 628 C CA . ARG A 1 78 ? 2.532 1.551 -6.874 1.00 68.25 78 ARG A CA 1
ATOM 629 C C . ARG A 1 78 ? 3.365 0.314 -7.201 1.00 68.25 78 ARG A C 1
ATOM 631 O O . ARG A 1 78 ? 4.202 0.385 -8.098 1.00 68.25 78 ARG A O 1
ATOM 638 N N . LEU A 1 79 ? 3.108 -0.826 -6.557 1.00 78.19 79 LEU A N 1
ATOM 639 C CA . LEU A 1 79 ? 3.760 -2.098 -6.892 1.00 78.19 79 LEU A CA 1
ATOM 640 C C . LEU A 1 79 ? 3.449 -2.529 -8.328 1.00 78.19 79 LEU A C 1
ATOM 642 O O . LEU A 1 79 ? 4.364 -2.841 -9.087 1.00 78.19 79 LEU A O 1
ATOM 646 N N . ASN A 1 80 ? 2.181 -2.470 -8.736 1.00 79.50 80 ASN A N 1
ATOM 647 C CA . ASN A 1 80 ? 1.786 -2.805 -10.103 1.00 79.50 80 ASN A CA 1
ATOM 648 C C . ASN A 1 80 ? 2.431 -1.879 -11.147 1.00 79.50 80 ASN A C 1
ATOM 650 O O . ASN A 1 80 ? 2.848 -2.344 -12.212 1.00 79.50 80 ASN A O 1
ATOM 654 N N . LEU A 1 81 ? 2.551 -0.581 -10.848 1.00 77.62 81 LEU A N 1
ATOM 655 C CA . LEU A 1 81 ? 3.230 0.379 -11.719 1.00 77.62 81 LEU A CA 1
ATOM 656 C C . LEU A 1 81 ? 4.722 0.046 -11.873 1.00 77.62 81 LEU A C 1
ATOM 658 O O . LEU A 1 81 ? 5.223 -0.005 -12.996 1.00 77.62 81 LEU A O 1
ATOM 662 N N . LEU A 1 82 ? 5.409 -0.243 -10.764 1.00 76.12 82 LEU A N 1
ATOM 663 C CA . LEU A 1 82 ? 6.825 -0.617 -10.767 1.00 76.12 82 LEU A CA 1
ATOM 664 C C . LEU A 1 82 ? 7.069 -1.929 -11.523 1.00 76.12 82 LEU A C 1
ATOM 666 O O . LEU A 1 82 ? 8.002 -2.009 -12.321 1.00 76.12 82 LEU A O 1
ATOM 670 N N . CYS A 1 83 ? 6.206 -2.935 -11.352 1.00 77.56 83 CYS A N 1
ATOM 671 C CA . CYS A 1 83 ? 6.299 -4.189 -12.104 1.00 77.56 83 CYS A CA 1
ATOM 672 C C . CYS A 1 83 ? 6.165 -3.967 -13.618 1.00 77.56 83 CYS A C 1
ATOM 674 O O . CYS A 1 83 ? 6.925 -4.545 -14.396 1.00 77.56 83 CYS A O 1
ATOM 676 N N . ARG A 1 84 ? 5.241 -3.100 -14.056 1.00 74.44 84 ARG A N 1
ATOM 677 C CA . ARG A 1 84 ? 5.097 -2.753 -15.482 1.00 74.44 84 ARG A CA 1
ATOM 678 C C . ARG A 1 84 ? 6.330 -2.038 -16.025 1.00 74.44 84 ARG A C 1
ATOM 680 O O . ARG A 1 84 ? 6.802 -2.393 -17.102 1.00 74.44 84 ARG A O 1
ATOM 687 N N . GLN A 1 85 ? 6.868 -1.076 -15.276 1.00 76.94 85 GLN A N 1
ATOM 688 C CA . GLN A 1 85 ? 8.082 -0.353 -15.664 1.00 76.94 85 GLN A CA 1
ATOM 689 C C . GLN A 1 85 ? 9.291 -1.288 -15.778 1.00 76.94 85 GLN A C 1
ATOM 691 O O . GLN A 1 85 ? 10.054 -1.187 -16.737 1.00 76.94 85 GLN A O 1
ATOM 696 N N . PHE A 1 86 ? 9.439 -2.232 -14.846 1.00 76.50 86 PHE A N 1
ATOM 697 C CA . PHE A 1 86 ? 10.516 -3.216 -14.888 1.00 76.50 86 PHE A CA 1
ATOM 698 C C . PHE A 1 86 ? 10.412 -4.134 -16.111 1.00 76.50 86 PHE A C 1
ATOM 700 O O . PHE A 1 86 ? 11.395 -4.312 -16.828 1.00 76.50 86 PHE A O 1
ATOM 707 N N . ASN A 1 87 ? 9.219 -4.667 -16.393 1.00 69.88 87 ASN A N 1
ATOM 708 C CA . ASN A 1 87 ? 9.004 -5.530 -17.556 1.00 69.88 87 ASN A CA 1
ATOM 709 C C . ASN A 1 87 ? 9.284 -4.786 -18.867 1.00 69.88 87 ASN A C 1
ATOM 711 O O . ASN A 1 87 ? 10.021 -5.287 -19.709 1.00 69.88 87 ASN A O 1
ATOM 715 N N . GLN A 1 88 ? 8.804 -3.547 -18.997 1.00 70.19 88 GLN A N 1
ATOM 716 C CA . GLN A 1 88 ? 9.064 -2.720 -20.175 1.00 70.19 88 GLN A CA 1
ATOM 717 C C . GLN A 1 88 ? 10.561 -2.414 -20.353 1.00 70.19 88 GLN A C 1
ATOM 719 O O . GLN A 1 88 ? 11.075 -2.459 -21.470 1.00 70.19 88 GLN A O 1
ATOM 724 N N . ALA A 1 89 ? 11.286 -2.137 -19.265 1.00 60.81 89 ALA A N 1
ATOM 725 C CA . ALA A 1 89 ? 12.733 -1.942 -19.311 1.00 60.81 89 ALA A CA 1
ATOM 726 C C . ALA A 1 89 ? 13.476 -3.231 -19.713 1.00 60.81 89 ALA A C 1
ATOM 728 O O . ALA A 1 89 ? 14.417 -3.173 -20.508 1.00 60.81 89 ALA A O 1
ATOM 729 N N . SER A 1 90 ? 13.029 -4.388 -19.215 1.00 61.84 90 SER A N 1
ATOM 730 C CA . SER A 1 90 ? 13.569 -5.705 -19.574 1.00 61.84 90 SER A CA 1
ATOM 731 C C . SER A 1 90 ? 13.359 -6.024 -21.059 1.00 61.84 90 SER A C 1
ATOM 733 O O . SER A 1 90 ? 14.304 -6.414 -21.752 1.00 61.84 90 SER A O 1
ATOM 735 N N . ASP A 1 91 ? 12.162 -5.758 -21.584 1.00 72.31 91 ASP A N 1
ATOM 736 C CA . ASP A 1 91 ? 11.828 -5.948 -22.997 1.00 72.31 91 ASP A CA 1
ATOM 737 C C . ASP A 1 91 ? 12.673 -5.043 -23.905 1.00 72.31 91 ASP A C 1
ATOM 739 O O . ASP A 1 91 ? 13.239 -5.508 -24.899 1.00 72.31 91 ASP A O 1
ATOM 743 N N . CYS A 1 92 ? 12.847 -3.771 -23.530 1.00 64.88 92 CYS A N 1
ATOM 744 C CA . CYS A 1 92 ? 13.715 -2.830 -24.238 1.00 64.88 92 CYS A CA 1
ATOM 745 C C . CYS A 1 92 ? 15.186 -3.279 -24.236 1.00 64.88 92 CYS A C 1
ATOM 747 O O . CYS A 1 92 ? 15.844 -3.225 -25.277 1.00 64.88 92 CYS A O 1
ATOM 749 N N . ALA A 1 93 ? 15.706 -3.761 -23.102 1.00 60.88 93 ALA A N 1
ATOM 750 C CA . ALA A 1 93 ? 17.078 -4.264 -22.994 1.00 60.88 93 ALA A CA 1
ATOM 751 C C . ALA A 1 93 ? 17.296 -5.545 -23.821 1.00 60.88 93 ALA A C 1
ATOM 753 O O . ALA A 1 93 ? 18.333 -5.708 -24.475 1.00 60.88 93 ALA A O 1
ATOM 754 N N . SER A 1 94 ? 16.300 -6.433 -23.846 1.00 75.56 94 SER A N 1
ATOM 755 C CA . SER A 1 94 ? 16.291 -7.651 -24.662 1.00 75.56 94 SER A CA 1
ATOM 756 C C . SER A 1 94 ? 16.270 -7.325 -26.159 1.00 75.56 94 SER A C 1
ATOM 758 O O . SER A 1 94 ? 17.082 -7.853 -26.925 1.00 75.56 94 SER A O 1
ATOM 760 N N . LEU A 1 95 ? 15.411 -6.393 -26.584 1.00 71.94 95 LEU A N 1
ATOM 761 C CA . LEU A 1 95 ? 15.329 -5.937 -27.972 1.00 71.94 95 LEU A CA 1
ATOM 762 C C . LEU A 1 95 ? 16.620 -5.238 -28.419 1.00 71.94 95 LEU A C 1
ATOM 764 O O . LEU A 1 95 ? 17.141 -5.542 -29.491 1.00 71.94 95 LEU A O 1
ATOM 768 N N . ALA A 1 96 ? 17.177 -4.354 -27.586 1.00 72.12 96 ALA A N 1
ATOM 769 C CA . ALA A 1 96 ? 18.445 -3.680 -27.857 1.00 72.12 96 ALA A CA 1
ATOM 770 C C . ALA A 1 96 ? 19.591 -4.689 -28.020 1.00 72.12 96 ALA A C 1
ATOM 772 O O . ALA A 1 96 ? 20.364 -4.605 -28.976 1.00 72.12 96 ALA A O 1
ATOM 773 N N . SER A 1 97 ? 19.650 -5.695 -27.143 1.00 75.25 97 SER A N 1
ATOM 774 C CA . SER A 1 97 ? 20.639 -6.775 -27.218 1.00 75.25 97 SER A CA 1
ATOM 775 C C . SER A 1 97 ? 20.495 -7.589 -28.508 1.00 75.25 97 SER A C 1
ATOM 777 O O . SER A 1 97 ? 21.482 -7.829 -29.205 1.00 75.25 97 SER A O 1
ATOM 779 N N . ARG A 1 98 ? 19.265 -7.965 -28.889 1.00 76.31 98 ARG A N 1
ATOM 780 C CA . ARG A 1 98 ? 18.981 -8.666 -30.157 1.00 76.31 98 ARG A CA 1
ATOM 781 C C . ARG A 1 98 ? 19.360 -7.827 -31.379 1.00 76.31 98 ARG A C 1
ATOM 783 O O . ARG A 1 98 ? 19.974 -8.361 -32.301 1.00 76.31 98 ARG A O 1
ATOM 790 N N . ASN A 1 99 ? 19.067 -6.527 -31.370 1.00 82.19 99 ASN A N 1
ATOM 791 C CA . ASN A 1 99 ? 19.425 -5.602 -32.448 1.00 82.19 99 ASN A CA 1
ATOM 792 C C . ASN A 1 99 ? 20.945 -5.447 -32.590 1.00 82.19 99 ASN A C 1
ATOM 794 O O . ASN A 1 99 ? 21.465 -5.469 -33.707 1.00 82.19 99 ASN A O 1
ATOM 798 N N . LEU A 1 100 ? 21.673 -5.361 -31.473 1.00 79.06 100 LEU A N 1
ATOM 799 C CA . LEU A 1 100 ? 23.135 -5.293 -31.472 1.00 79.06 100 LEU A CA 1
ATOM 800 C C . LEU A 1 100 ? 23.757 -6.583 -32.035 1.00 79.06 100 LEU A C 1
ATOM 802 O O . LEU A 1 100 ? 24.669 -6.533 -32.864 1.00 79.06 100 LEU A O 1
ATOM 806 N N . ILE A 1 101 ? 23.223 -7.743 -31.635 1.00 81.38 101 ILE A N 1
ATOM 807 C CA . ILE A 1 101 ? 23.641 -9.054 -32.152 1.00 81.38 101 ILE A CA 1
ATOM 808 C C . ILE A 1 101 ? 23.346 -9.165 -33.654 1.00 81.38 101 ILE A C 1
ATOM 810 O O . ILE A 1 101 ? 24.213 -9.601 -34.414 1.00 81.38 101 ILE A O 1
ATOM 814 N N . TYR A 1 102 ? 22.156 -8.752 -34.099 1.00 79.44 102 TYR A N 1
ATOM 815 C CA . TYR A 1 102 ? 21.771 -8.747 -35.512 1.00 79.44 102 TYR A CA 1
ATOM 816 C C . TYR A 1 102 ? 22.702 -7.861 -36.348 1.00 79.44 102 TYR A C 1
ATOM 818 O O . TYR A 1 102 ? 23.215 -8.297 -37.382 1.00 79.44 102 TYR A O 1
ATOM 826 N N . TYR A 1 103 ? 23.005 -6.652 -35.868 1.00 79.06 103 TYR A N 1
ATOM 827 C CA . TYR A 1 103 ? 23.957 -5.766 -36.530 1.00 79.06 103 TYR A CA 1
ATOM 828 C C . TYR A 1 103 ? 25.343 -6.415 -36.659 1.00 79.06 103 TYR A C 1
ATOM 830 O O . TYR A 1 103 ? 25.923 -6.427 -37.746 1.00 79.06 103 TYR A O 1
ATOM 838 N N . GLY A 1 104 ? 25.858 -7.007 -35.576 1.00 79.06 104 GLY A N 1
ATOM 839 C CA . GLY A 1 104 ? 27.169 -7.654 -35.565 1.00 79.06 104 GLY A CA 1
ATOM 840 C C . GLY A 1 104 ? 27.274 -8.871 -36.490 1.00 79.06 104 GLY A C 1
ATOM 841 O O . GLY A 1 104 ? 28.280 -9.013 -37.183 1.00 79.06 104 GLY A O 1
ATOM 842 N N . LYS A 1 105 ? 26.247 -9.732 -36.518 1.00 80.88 105 LYS A N 1
ATOM 843 C CA . LYS A 1 105 ? 26.261 -10.993 -37.279 1.00 80.88 105 LYS A CA 1
ATOM 844 C C . LYS A 1 105 ? 25.834 -10.851 -38.738 1.00 80.88 105 LYS A C 1
ATOM 846 O O . LYS A 1 105 ? 26.329 -11.597 -39.574 1.00 80.88 105 LYS A O 1
ATOM 851 N N . VAL A 1 106 ? 24.914 -9.938 -39.046 1.00 75.81 106 VAL A N 1
ATOM 852 C CA . VAL A 1 106 ? 24.260 -9.880 -40.366 1.00 75.81 106 VAL A CA 1
ATOM 853 C C . VAL A 1 106 ? 24.642 -8.615 -41.123 1.00 75.81 106 VAL A C 1
ATOM 855 O O . VAL A 1 106 ? 25.099 -8.684 -42.263 1.00 75.81 106 VAL A O 1
ATOM 858 N N . VAL A 1 107 ? 24.491 -7.450 -40.493 1.00 78.50 107 VAL A N 1
ATOM 859 C CA . VAL A 1 107 ? 24.666 -6.161 -41.181 1.00 78.50 107 VAL A CA 1
ATOM 860 C C . VAL A 1 107 ? 26.148 -5.851 -41.408 1.00 78.50 107 VAL A C 1
ATOM 862 O O . VAL A 1 107 ? 26.552 -5.540 -42.527 1.00 78.50 107 VAL A O 1
ATOM 865 N N . LYS A 1 108 ? 26.987 -5.995 -40.376 1.00 81.69 108 LYS A N 1
ATOM 866 C CA . LYS A 1 108 ? 28.417 -5.654 -40.427 1.00 81.69 108 LYS A CA 1
ATOM 867 C C . LYS A 1 108 ? 29.209 -6.469 -41.469 1.00 81.69 108 LYS A C 1
ATOM 869 O O . LYS A 1 108 ? 29.982 -5.849 -42.200 1.00 81.69 108 LYS A O 1
ATOM 874 N N . PRO A 1 109 ? 29.047 -7.801 -41.606 1.00 82.94 109 PRO A N 1
ATOM 875 C CA . PRO A 1 109 ? 29.745 -8.566 -42.644 1.00 82.94 109 PRO A CA 1
ATOM 876 C C . PRO A 1 109 ? 29.267 -8.226 -44.058 1.00 82.94 109 PRO A C 1
ATOM 878 O O . PRO A 1 109 ? 30.081 -8.130 -44.972 1.00 82.94 109 PRO A O 1
ATOM 881 N N . ARG A 1 110 ? 27.961 -7.985 -44.234 1.00 85.88 110 ARG A N 1
ATOM 882 C CA . ARG A 1 110 ? 27.384 -7.595 -45.527 1.00 85.88 110 ARG A CA 1
ATOM 883 C C . ARG A 1 110 ? 27.935 -6.253 -46.005 1.00 85.88 110 ARG A C 1
ATOM 885 O O . ARG A 1 110 ? 28.359 -6.156 -47.151 1.00 85.88 110 ARG A O 1
ATOM 892 N N . LEU A 1 111 ? 27.992 -5.261 -45.115 1.00 82.69 111 LEU A N 1
ATOM 893 C CA . LEU A 1 111 ? 28.594 -3.961 -45.414 1.00 82.69 111 LEU A CA 1
ATOM 894 C C . LEU A 1 111 ? 30.089 -4.086 -45.728 1.00 82.69 111 LEU A C 1
ATOM 896 O O . LEU A 1 111 ? 30.559 -3.465 -46.672 1.00 82.69 111 LEU A O 1
ATOM 900 N N . ARG A 1 112 ? 30.835 -4.925 -44.993 1.00 87.00 112 ARG A N 1
ATOM 901 C CA . ARG A 1 112 ? 32.255 -5.186 -45.295 1.00 87.00 112 ARG A CA 1
ATOM 902 C C . ARG A 1 112 ? 32.453 -5.756 -46.693 1.00 87.00 112 ARG A C 1
ATOM 904 O O . ARG A 1 112 ? 33.317 -5.272 -47.408 1.00 87.00 112 ARG A O 1
ATOM 911 N N . LYS A 1 113 ? 31.635 -6.735 -47.084 1.00 91.50 113 LYS A N 1
ATOM 912 C CA . LYS A 1 113 ? 31.696 -7.315 -48.427 1.00 91.50 113 LYS A CA 1
ATOM 913 C C . LYS A 1 113 ? 31.417 -6.265 -49.503 1.00 91.50 113 LYS A C 1
ATOM 915 O O . LYS A 1 113 ? 32.193 -6.149 -50.433 1.00 91.50 113 LYS A O 1
ATOM 920 N N . GLN A 1 114 ? 30.383 -5.444 -49.323 1.00 87.94 114 GLN A N 1
ATOM 921 C CA . GLN A 1 114 ? 30.077 -4.359 -50.262 1.00 87.94 114 GLN A CA 1
ATOM 922 C C . GLN A 1 114 ? 31.215 -3.336 -50.377 1.00 87.94 114 GLN A C 1
ATOM 924 O O . GLN A 1 114 ? 31.475 -2.842 -51.467 1.00 87.94 114 GLN A O 1
ATOM 929 N N . ILE A 1 115 ? 31.895 -3.019 -49.271 1.00 89.50 115 ILE A N 1
ATOM 930 C CA . ILE A 1 115 ? 33.048 -2.110 -49.280 1.00 89.50 115 ILE A CA 1
ATOM 931 C C . ILE A 1 115 ? 34.222 -2.717 -50.061 1.00 89.50 115 ILE A C 1
ATOM 933 O O . ILE A 1 115 ? 34.817 -2.010 -50.870 1.00 89.50 115 ILE A O 1
ATOM 937 N N . GLU A 1 116 ? 34.544 -3.997 -49.852 1.00 89.69 116 GLU A N 1
ATOM 938 C CA . GLU A 1 116 ? 35.603 -4.671 -50.621 1.00 89.69 116 GLU A CA 1
ATOM 939 C C . GLU A 1 116 ? 35.222 -4.805 -52.103 1.00 89.69 116 GLU A C 1
ATOM 941 O O . GLU A 1 116 ? 36.020 -4.438 -52.955 1.00 89.69 116 GLU A O 1
ATOM 946 N N . ASP A 1 117 ? 33.977 -5.175 -52.425 1.00 91.56 117 ASP A N 1
ATOM 947 C CA . ASP A 1 117 ? 33.495 -5.252 -53.813 1.00 91.56 117 ASP A CA 1
ATOM 948 C C . ASP A 1 117 ? 33.628 -3.890 -54.535 1.00 91.56 117 ASP A C 1
ATOM 950 O O . ASP A 1 117 ? 34.014 -3.825 -55.702 1.00 91.56 117 ASP A O 1
ATOM 954 N N . ILE A 1 118 ? 33.329 -2.777 -53.849 1.00 91.00 118 ILE A N 1
ATOM 955 C CA . ILE A 1 118 ? 33.500 -1.415 -54.391 1.00 91.00 118 ILE A CA 1
ATOM 956 C C . ILE A 1 118 ? 34.982 -1.073 -54.559 1.00 91.00 118 ILE A C 1
ATOM 958 O O . ILE A 1 118 ? 35.370 -0.462 -55.555 1.00 91.00 118 ILE A O 1
ATOM 962 N N . LYS A 1 119 ? 35.823 -1.448 -53.595 1.00 85.12 119 LYS A N 1
ATOM 963 C CA . LYS A 1 119 ? 37.266 -1.218 -53.658 1.00 85.12 119 LYS A CA 1
ATOM 964 C C . LYS A 1 119 ? 37.885 -1.968 -54.836 1.00 85.12 119 LYS A C 1
ATOM 966 O O . LYS A 1 119 ? 38.623 -1.352 -55.600 1.00 85.12 119 LYS A O 1
ATOM 971 N N . ASP A 1 120 ? 37.515 -3.227 -55.041 1.00 85.75 120 ASP A N 1
ATOM 972 C CA . ASP A 1 120 ? 37.961 -4.050 -56.167 1.00 85.75 120 ASP A CA 1
ATOM 973 C C . ASP A 1 120 ? 37.510 -3.468 -57.516 1.00 85.75 120 ASP A C 1
ATOM 975 O O . ASP A 1 120 ? 38.267 -3.489 -58.483 1.00 85.75 120 ASP A O 1
ATOM 979 N N . GLN A 1 121 ? 36.322 -2.857 -57.587 1.00 85.31 121 GLN A N 1
ATOM 980 C CA . GLN A 1 121 ? 35.855 -2.132 -58.781 1.00 85.31 121 GLN A CA 1
ATOM 981 C C . GLN A 1 121 ? 36.626 -0.832 -59.059 1.00 85.31 121 GLN A C 1
ATOM 983 O O . GLN A 1 121 ? 36.663 -0.366 -60.202 1.00 85.31 121 GLN A O 1
ATOM 988 N N . LEU A 1 122 ? 37.219 -0.221 -58.032 1.00 79.25 122 LEU A N 1
ATOM 989 C CA . LEU A 1 122 ? 38.003 1.009 -58.149 1.00 79.25 122 LEU A CA 1
ATOM 990 C C . LEU A 1 122 ? 39.482 0.740 -58.462 1.00 79.25 122 LEU A C 1
ATOM 992 O O . LEU A 1 122 ? 40.108 1.573 -59.114 1.00 79.25 122 LEU A O 1
ATOM 996 N N . GLN A 1 123 ? 40.033 -0.414 -58.068 1.00 67.12 123 GLN A N 1
ATOM 997 C CA . GLN A 1 123 ? 41.426 -0.787 -58.351 1.00 67.12 123 GLN A CA 1
ATOM 998 C C . GLN A 1 123 ? 41.827 -0.769 -59.844 1.00 67.12 123 GLN A C 1
ATOM 1000 O O . GLN A 1 123 ? 42.892 -0.231 -60.138 1.00 67.12 123 GLN A O 1
ATOM 1005 N N . PRO A 1 124 ? 41.026 -1.253 -60.816 1.00 65.81 124 PRO A N 1
ATOM 1006 C CA . PRO A 1 124 ? 41.399 -1.201 -62.234 1.00 65.81 124 PRO A CA 1
ATOM 1007 C C . PRO A 1 124 ? 41.267 0.195 -62.865 1.00 65.81 124 PRO A C 1
ATOM 1009 O O . PRO A 1 124 ? 41.666 0.376 -64.009 1.00 65.81 124 PRO A O 1
ATOM 1012 N N . LYS A 1 125 ? 40.704 1.185 -62.154 1.00 58.25 125 LYS A N 1
ATOM 1013 C CA . LYS A 1 125 ? 40.559 2.574 -62.633 1.00 58.25 125 LYS A CA 1
ATOM 1014 C C . LYS A 1 125 ? 41.707 3.495 -62.201 1.00 58.25 125 LYS A C 1
ATOM 1016 O O . LYS A 1 125 ? 41.651 4.691 -62.471 1.00 58.25 125 LYS A O 1
ATOM 1021 N N . LEU A 1 126 ? 42.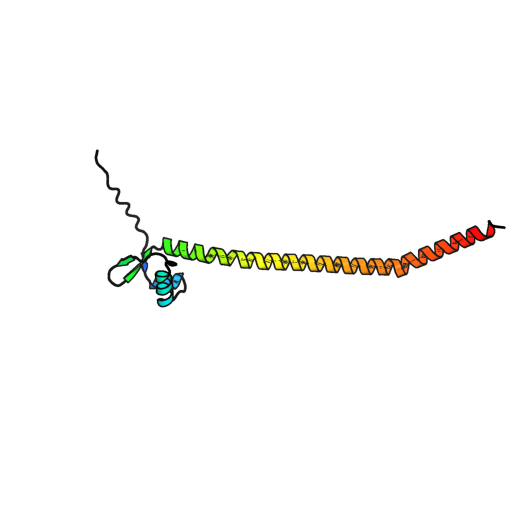700 2.952 -61.495 1.00 55.09 126 LEU A N 1
ATOM 1022 C CA . LEU A 1 126 ? 43.843 3.674 -60.927 1.00 55.09 126 LEU A CA 1
ATOM 1023 C C . LEU A 1 126 ? 45.180 3.361 -61.633 1.00 55.09 126 LEU A C 1
ATOM 1025 O O . LEU A 1 126 ? 46.230 3.722 -61.104 1.00 55.09 126 LEU A O 1
ATOM 1029 N N . ILE A 1 127 ? 45.135 2.716 -62.807 1.00 49.88 127 ILE A N 1
ATOM 1030 C CA . ILE A 1 127 ? 46.277 2.519 -63.720 1.00 49.88 127 ILE A CA 1
ATOM 1031 C C . ILE A 1 127 ? 46.128 3.466 -64.908 1.00 49.88 127 ILE A C 1
ATOM 1033 O O . ILE A 1 127 ? 45.006 3.514 -65.464 1.00 49.88 127 ILE A O 1
#

pLDDT: mean 75.52, std 14.7, range [32.19, 91.56]

Organism: NCBI:txid1871111

Secondary structure (DSSP, 8-state):
-----------PPEEEHHHHHHHH---HHHHHHHHHTT-SPPPEEETTEEEEEHHHHHHHHHHHHHHHHHHHHHHHHHHHHHHHHHHHHHHHHHHHHHHHHHIIIIIHHHHHHHHHHHHHHHGGG--